Protein AF-A0A1H2U2Z7-F1 (afdb_monomer)

Foldseek 3Di:
DAAEEAVPLADPVLQLQLLQQVLVLLVLQLVLQLVVCVVPPAKFKAKEAEPQQKIWMWIWHQDPVRDIDIDIWIAHNVRDTHSYDYPQVSQQVLVCQVVSVCCSVPHDRGPDYHYTYRDGDDSPDRRRHRPVVVSVVCVPDPDCSDPYDYDDDPPPPPPDDDDPPPPDDDDDDDD

Radius of gyration: 22.64 Å; Cα contacts (8 Å, |Δi|>4): 259; chains: 1; bounding box: 56×65×64 Å

Solvent-accessible surface area (backbone atoms only — not comparable to full-atom values): 10461 Å² total; per-residue (Å²): 102,36,28,33,42,51,87,79,73,53,54,72,68,57,47,50,48,48,40,51,18,52,29,46,48,49,52,53,47,50,55,48,34,47,54,49,26,74,72,70,40,74,62,18,30,40,35,40,38,29,76,77,49,31,36,40,39,45,37,28,33,60,48,98,84,68,46,83,45,76,49,76,49,37,28,42,63,86,70,48,78,45,57,62,44,48,47,60,60,56,49,50,61,37,68,47,35,68,58,49,52,50,42,59,74,75,44,87,48,66,78,42,72,42,83,42,80,74,57,93,68,69,79,86,53,82,76,59,56,36,60,59,74,60,46,71,61,48,78,75,53,92,64,88,67,64,52,42,48,71,56,75,72,95,76,82,82,75,65,80,81,74,83,77,77,89,78,78,81,87,83,81,93,79,135

Nearest PDB structures (foldseek):
  4n2z-assembly1_A  TM=5.471E-01  e=4.019E-01  Podospora anserina
  8wt1-assembly1_H  TM=5.722E-01  e=6.306E-01  Geobacillus stearothermophilus ATCC 12980
  8wt1-assembly1_C  TM=5.945E-01  e=1.365E+00  Geobacillus stearothermophilus ATCC 12980
  8wt1-assembly2_G  TM=5.826E-01  e=2.284E+00  Geobacillus stearothermophilus ATCC 12980
  6nak-assembly1_C  TM=2.716E-01  e=3.313E-01  Thermotoga maritima MSB8

pLDDT: mean 80.44, std 19.07, range [36.28, 97.94]

Secondary structure (DSSP, 8-state):
-EEEE-TT-S-HHHHHHHHHHHHHHHHHHHHHHHHHHHTT-SSEEEEEEETTS-EEEEEEEE-TTSPEEEEEEEE-TTS-B-SEEEHHHHHHHHTTHHHHHHHHHHS--TTEEEEE---PPPSSSPPPPTTHHHHHHHTSS-----SEEE---S----PSPP-------------

Mean predicted aligned error: 10.31 Å

Sequence (175 aa):
MIRINTKGMLSEKKTKELVVSLNLFVSAAEKKLSQECRQGKCNTRFTVEFDNGNTFRIMVQLDSDNHIRKNIEYEDNTGRLLTTIGLQEALNLIKYVREFEHIIKHGDINGKSFRGYFTEQSLERNIAIFAERDVKERFIDKDELSHFSIETDAYNEIGPPGELNLDNADDELEL

Structure (mmCIF, N/CA/C/O backbone):
data_AF-A0A1H2U2Z7-F1
#
_entry.id   AF-A0A1H2U2Z7-F1
#
loop_
_atom_site.group_PDB
_atom_site.id
_atom_site.type_symbol
_atom_site.label_atom_id
_atom_site.label_alt_id
_atom_site.label_comp_id
_atom_site.label_asym_id
_atom_site.label_entity_id
_atom_site.label_seq_id
_atom_site.pdbx_PDB_ins_code
_atom_site.Cartn_x
_atom_site.Cartn_y
_atom_site.Cartn_z
_atom_site.occupancy
_atom_site.B_iso_or_equiv
_atom_site.auth_seq_id
_atom_site.auth_comp_id
_atom_site.auth_asym_id
_atom_site.auth_atom_id
_atom_site.pdbx_PDB_model_num
ATOM 1 N N . MET A 1 1 ? -1.516 11.424 -2.061 1.00 86.44 1 MET A N 1
ATOM 2 C CA . MET A 1 1 ? -1.718 11.073 -0.640 1.00 86.44 1 MET A CA 1
ATOM 3 C C . MET A 1 1 ? -3.110 10.487 -0.500 1.00 86.44 1 MET A C 1
ATOM 5 O O . MET A 1 1 ? -4.041 11.079 -1.033 1.00 86.44 1 MET A O 1
ATOM 9 N N . ILE A 1 2 ? -3.228 9.342 0.166 1.00 91.88 2 ILE A N 1
ATOM 10 C CA . ILE A 1 2 ? -4.483 8.656 0.480 1.00 91.88 2 ILE A CA 1
ATOM 11 C C . ILE A 1 2 ? -4.816 8.937 1.949 1.00 91.88 2 ILE A C 1
ATOM 13 O O . ILE A 1 2 ? -3.972 8.755 2.826 1.00 91.88 2 ILE A O 1
ATOM 17 N N . ARG A 1 3 ? -6.036 9.393 2.227 1.00 94.69 3 ARG A N 1
ATOM 18 C CA . ARG A 1 3 ? -6.529 9.620 3.590 1.00 94.69 3 ARG A CA 1
ATOM 19 C C . ARG A 1 3 ? -7.244 8.376 4.104 1.00 94.69 3 ARG A C 1
ATOM 21 O O . ARG A 1 3 ? -7.908 7.684 3.338 1.00 94.69 3 ARG A O 1
ATOM 28 N N . ILE A 1 4 ? -7.125 8.101 5.395 1.00 93.69 4 ILE A N 1
ATOM 29 C CA . ILE A 1 4 ? -7.803 6.990 6.064 1.00 93.69 4 ILE A CA 1
ATOM 30 C C . ILE A 1 4 ? -8.861 7.574 6.988 1.00 93.69 4 ILE A C 1
ATOM 32 O O . ILE A 1 4 ? -8.531 8.278 7.945 1.00 93.69 4 ILE A O 1
ATOM 36 N N . ASN A 1 5 ? -10.120 7.244 6.727 1.00 93.94 5 ASN A N 1
ATOM 37 C CA . ASN A 1 5 ? -11.208 7.556 7.636 1.00 93.94 5 ASN A CA 1
ATOM 38 C C . ASN A 1 5 ? -11.313 6.458 8.702 1.00 93.94 5 ASN A C 1
ATOM 40 O O . ASN A 1 5 ? -11.730 5.328 8.424 1.00 93.94 5 ASN A O 1
ATOM 44 N N . THR A 1 6 ? -10.914 6.790 9.931 1.00 88.88 6 THR A N 1
ATOM 45 C CA . THR A 1 6 ? -10.949 5.861 11.070 1.00 88.88 6 THR A CA 1
ATOM 46 C C . THR A 1 6 ? -12.262 5.899 11.838 1.00 88.88 6 THR A C 1
ATOM 48 O O . THR A 1 6 ? -12.480 5.018 12.667 1.00 88.88 6 THR A O 1
ATOM 51 N N . LYS A 1 7 ? -13.110 6.915 11.616 1.00 87.38 7 LYS A N 1
ATOM 52 C CA . LYS A 1 7 ? -14.315 7.204 12.414 1.00 87.38 7 LYS A CA 1
ATOM 53 C C . LYS A 1 7 ? -14.063 7.192 13.931 1.00 87.38 7 LYS A C 1
ATOM 55 O O . LYS A 1 7 ? -14.921 6.763 14.697 1.00 87.38 7 LYS A O 1
ATOM 60 N N . GLY A 1 8 ? -12.855 7.557 14.371 1.00 81.69 8 GLY A N 1
ATOM 61 C CA . GLY A 1 8 ? -12.462 7.511 15.786 1.00 81.69 8 GLY A CA 1
ATOM 62 C C . GLY A 1 8 ? -12.394 6.102 16.398 1.00 81.69 8 GLY A C 1
ATOM 63 O O . GLY A 1 8 ? -12.297 5.970 17.614 1.00 81.69 8 GLY A O 1
ATOM 64 N N . MET A 1 9 ? -12.427 5.038 15.588 1.00 86.75 9 MET A N 1
ATOM 65 C CA . MET A 1 9 ? -12.487 3.651 16.075 1.00 86.75 9 MET A CA 1
ATOM 66 C C . MET A 1 9 ? -11.134 3.092 16.552 1.00 86.75 9 MET A C 1
ATOM 68 O O . MET A 1 9 ? -11.068 1.968 17.048 1.00 86.75 9 MET A O 1
ATOM 72 N N . LEU A 1 10 ? -10.043 3.845 16.389 1.00 86.38 10 LEU A N 1
ATOM 73 C CA . LEU A 1 10 ? -8.704 3.474 16.843 1.00 86.38 10 LEU A CA 1
ATOM 74 C C . LEU A 1 10 ? -8.196 4.466 17.886 1.00 86.38 10 LEU A C 1
ATOM 76 O O . LEU A 1 10 ? -8.369 5.674 17.746 1.00 86.38 10 LEU A O 1
ATOM 80 N N . SER A 1 11 ? -7.474 3.961 18.890 1.00 87.00 11 SER A N 1
ATOM 81 C CA . SER A 1 11 ? -6.701 4.822 19.787 1.00 87.00 11 SER A CA 1
ATOM 82 C C . SER A 1 11 ? -5.619 5.582 19.017 1.00 87.00 11 SER A C 1
ATOM 84 O O . SER A 1 11 ? -5.174 5.147 17.952 1.00 87.00 11 SER A O 1
ATOM 86 N N . GLU A 1 12 ? -5.141 6.699 19.566 1.00 84.12 12 GLU A N 1
ATOM 87 C CA . GLU A 1 12 ? -4.088 7.509 18.940 1.00 84.12 12 GLU A CA 1
ATOM 88 C C . GLU A 1 12 ? -2.829 6.681 18.632 1.00 84.12 12 GLU A C 1
ATOM 90 O O . GLU A 1 12 ? -2.275 6.753 17.534 1.00 84.12 12 GLU A O 1
ATOM 95 N N . LYS A 1 13 ? -2.415 5.825 19.576 1.00 84.56 13 LYS A N 1
ATOM 96 C CA . LYS A 1 13 ? -1.278 4.916 19.395 1.00 84.56 13 LYS A CA 1
ATOM 97 C C . LYS A 1 13 ? -1.489 3.982 18.201 1.00 84.56 13 LYS A C 1
ATOM 99 O O . LYS A 1 13 ? -0.634 3.923 17.323 1.00 84.56 13 LYS A O 1
ATOM 104 N N . LYS A 1 14 ? -2.632 3.290 18.145 1.00 85.88 14 LYS A N 1
ATOM 105 C CA . LYS A 1 14 ? -2.959 2.358 17.054 1.00 85.88 14 LYS A CA 1
ATOM 106 C C . LYS A 1 14 ? -3.067 3.082 15.710 1.00 85.88 14 LYS A C 1
ATOM 108 O O . LYS A 1 14 ? -2.568 2.611 14.696 1.00 85.88 14 LYS A O 1
ATOM 113 N N . THR A 1 15 ? -3.656 4.270 15.711 1.00 87.94 15 THR A N 1
ATOM 114 C CA . THR A 1 15 ? -3.736 5.140 14.536 1.00 87.94 15 THR A CA 1
ATOM 115 C C . THR A 1 15 ? -2.345 5.466 13.981 1.00 87.94 15 THR A C 1
ATOM 117 O O . THR A 1 15 ? -2.105 5.306 12.784 1.00 87.94 15 THR A O 1
ATOM 120 N N . LYS A 1 16 ? -1.399 5.852 14.850 1.00 84.75 16 LYS A N 1
ATOM 121 C CA . LYS A 1 16 ? 0.000 6.094 14.466 1.00 84.75 16 LYS A CA 1
ATOM 122 C C . LYS A 1 16 ? 0.665 4.829 13.924 1.00 84.75 16 LYS A C 1
ATOM 124 O O . LYS A 1 16 ? 1.279 4.879 12.864 1.00 84.75 16 LYS A O 1
ATOM 129 N N . GLU A 1 17 ? 0.496 3.693 14.600 1.00 86.19 17 GLU A N 1
ATOM 130 C CA . GLU A 1 17 ? 1.036 2.399 14.158 1.00 86.19 17 GLU A CA 1
ATOM 131 C C . GLU A 1 17 ? 0.554 2.016 12.747 1.00 86.19 17 GLU A C 1
ATOM 133 O O . GLU A 1 17 ? 1.370 1.622 11.913 1.00 86.19 17 GLU A O 1
ATOM 138 N N . LEU A 1 18 ? -0.741 2.187 12.450 1.00 88.81 18 LEU A N 1
ATOM 139 C CA . LEU A 1 18 ? -1.313 1.917 11.125 1.00 88.81 18 LEU A CA 1
ATOM 140 C C . LEU A 1 18 ? -0.662 2.779 10.043 1.00 88.81 18 LEU A C 1
ATOM 142 O O . LEU A 1 18 ? -0.198 2.260 9.027 1.00 88.81 18 LEU A O 1
ATOM 146 N N . VAL A 1 19 ? -0.627 4.094 10.266 1.00 89.25 19 VAL A N 1
ATOM 147 C CA . VAL A 1 19 ? -0.103 5.061 9.293 1.00 89.25 19 VAL A CA 1
ATOM 148 C C . VAL A 1 19 ? 1.381 4.826 9.039 1.00 89.25 19 VAL A C 1
ATOM 150 O O . VAL A 1 19 ? 1.808 4.814 7.884 1.00 89.25 19 VAL A O 1
ATOM 153 N N . VAL A 1 20 ? 2.169 4.606 10.091 1.00 86.62 20 VAL A N 1
ATOM 154 C CA . VAL A 1 20 ? 3.604 4.320 9.965 1.00 86.62 20 VAL A CA 1
ATOM 155 C C . VAL A 1 20 ? 3.818 3.018 9.192 1.00 86.62 20 VAL A C 1
ATOM 157 O O . VAL A 1 20 ? 4.579 3.004 8.226 1.00 86.62 20 VAL A O 1
ATOM 160 N N . SER A 1 21 ? 3.104 1.948 9.558 1.00 88.38 21 SER A N 1
ATOM 161 C CA . SER A 1 21 ? 3.204 0.638 8.902 1.00 88.38 21 SER A CA 1
ATOM 162 C C . SER A 1 21 ? 2.900 0.722 7.398 1.00 88.38 21 SER A C 1
ATOM 164 O O . SER A 1 21 ? 3.693 0.265 6.573 1.00 88.38 21 SER A O 1
ATOM 166 N N . LEU A 1 22 ? 1.804 1.390 7.019 1.00 91.88 22 LEU A N 1
ATOM 167 C CA . LEU A 1 22 ? 1.428 1.599 5.617 1.00 91.88 22 LEU A CA 1
ATOM 168 C C . LEU A 1 22 ? 2.476 2.398 4.836 1.00 91.88 22 LEU A C 1
ATOM 170 O O . LEU A 1 22 ? 2.850 2.019 3.726 1.00 91.88 22 LEU A O 1
ATOM 174 N N . ASN A 1 23 ? 2.964 3.501 5.402 1.00 90.69 23 ASN A N 1
ATOM 175 C CA . ASN A 1 23 ? 3.949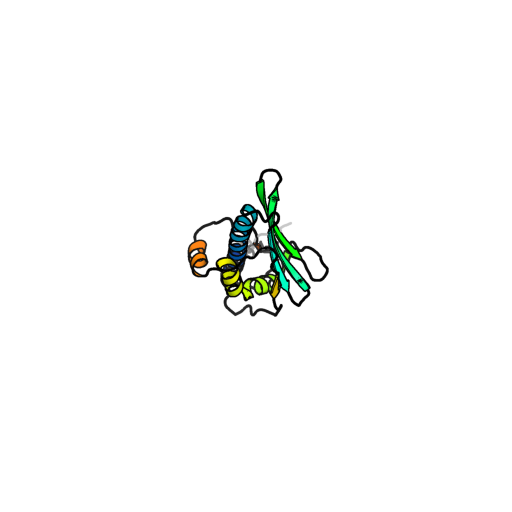 4.345 4.731 1.00 90.69 23 ASN A CA 1
ATOM 176 C C . ASN A 1 23 ? 5.302 3.633 4.555 1.00 90.69 23 ASN A C 1
ATOM 178 O O . ASN A 1 23 ? 5.947 3.810 3.519 1.00 90.69 23 ASN A O 1
ATOM 182 N N . LEU A 1 24 ? 5.721 2.798 5.513 1.00 87.81 24 LEU A N 1
ATOM 183 C CA . LEU A 1 24 ? 6.935 1.985 5.379 1.00 87.81 24 LEU A CA 1
ATOM 184 C C . LEU A 1 24 ? 6.785 0.902 4.318 1.00 87.81 24 LEU A C 1
ATOM 186 O O . LEU A 1 24 ? 7.701 0.710 3.517 1.00 87.81 24 LEU A O 1
ATOM 190 N N . PHE A 1 25 ? 5.628 0.241 4.274 1.00 91.56 25 PHE A N 1
ATOM 191 C CA . PHE A 1 25 ? 5.305 -0.704 3.211 1.00 91.56 25 PHE A CA 1
ATOM 192 C C . PHE A 1 25 ? 5.430 -0.045 1.829 1.00 91.56 25 PHE A C 1
ATOM 194 O O . PHE A 1 25 ? 6.153 -0.555 0.968 1.00 91.56 25 PHE A O 1
ATOM 201 N N . VAL A 1 26 ? 4.795 1.118 1.634 1.00 92.75 26 VAL A N 1
ATOM 202 C CA . VAL A 1 26 ? 4.878 1.863 0.369 1.00 92.75 26 VAL A CA 1
ATOM 203 C C . VAL A 1 26 ? 6.319 2.247 0.053 1.00 92.75 26 VAL A C 1
ATOM 205 O O . VAL A 1 26 ? 6.801 1.944 -1.035 1.00 92.75 26 VAL A O 1
ATOM 208 N N . SER A 1 27 ? 7.038 2.831 1.010 1.00 90.38 27 SER A N 1
ATOM 209 C CA . SER A 1 27 ? 8.436 3.249 0.833 1.00 90.38 27 SER A CA 1
ATOM 210 C C . SER A 1 27 ? 9.345 2.091 0.414 1.00 90.38 27 SER A C 1
ATOM 212 O O . SER A 1 27 ? 10.195 2.237 -0.470 1.00 90.38 27 SER A O 1
ATOM 214 N N . ALA A 1 28 ? 9.166 0.917 1.025 1.00 90.38 28 ALA A N 1
ATOM 215 C CA . ALA A 1 28 ? 9.936 -0.274 0.698 1.00 90.38 28 ALA A CA 1
ATOM 216 C C . ALA A 1 28 ? 9.644 -0.765 -0.729 1.00 90.38 28 ALA A C 1
ATOM 218 O O . ALA A 1 28 ? 10.579 -1.051 -1.485 1.00 90.38 28 ALA A O 1
ATOM 219 N N . ALA A 1 29 ? 8.367 -0.809 -1.117 1.00 92.75 29 ALA A N 1
ATOM 220 C CA . ALA A 1 29 ? 7.959 -1.178 -2.468 1.00 92.75 29 ALA A CA 1
ATOM 221 C C . ALA A 1 29 ? 8.465 -0.166 -3.509 1.00 92.75 29 ALA A C 1
ATOM 223 O O . ALA A 1 29 ? 9.062 -0.564 -4.506 1.00 92.75 29 ALA A O 1
ATOM 224 N N . GLU A 1 30 ? 8.326 1.139 -3.262 1.00 92.62 30 GLU A N 1
ATOM 225 C CA . GLU A 1 30 ? 8.832 2.194 -4.146 1.00 92.62 30 GLU A CA 1
ATOM 226 C C . GLU A 1 30 ? 10.344 2.110 -4.349 1.00 92.62 30 GLU A C 1
ATOM 228 O O . GLU A 1 30 ? 10.827 2.264 -5.473 1.00 92.62 30 GLU A O 1
ATOM 233 N N . LYS A 1 31 ? 11.108 1.870 -3.275 1.00 91.81 31 LYS A N 1
ATOM 234 C CA . LYS A 1 31 ? 12.566 1.715 -3.351 1.00 91.81 31 LYS A CA 1
ATOM 235 C C . LYS A 1 31 ? 12.933 0.566 -4.284 1.00 91.81 31 LYS A C 1
ATOM 237 O O . LYS A 1 31 ? 13.798 0.735 -5.145 1.00 91.81 31 LYS A O 1
ATOM 242 N N . LYS A 1 32 ? 12.259 -0.575 -4.139 1.00 93.00 32 LYS A N 1
ATOM 243 C CA . LYS A 1 32 ? 12.475 -1.754 -4.979 1.00 93.00 32 LYS A CA 1
ATOM 244 C C . LYS A 1 32 ? 12.054 -1.505 -6.433 1.00 93.00 32 LYS A C 1
ATOM 246 O O . LYS A 1 32 ? 12.857 -1.723 -7.337 1.00 93.00 32 LYS A O 1
ATOM 251 N N . LEU A 1 33 ? 10.862 -0.954 -6.659 1.00 93.94 33 LEU A N 1
ATOM 252 C CA . LEU A 1 33 ? 10.361 -0.588 -7.988 1.00 93.94 33 LEU A CA 1
ATOM 253 C C . LEU A 1 33 ? 11.271 0.425 -8.696 1.00 93.94 33 LEU A C 1
ATOM 255 O O . LEU A 1 33 ? 11.499 0.308 -9.897 1.00 93.94 33 LEU A O 1
ATOM 259 N N . SER A 1 34 ? 11.840 1.387 -7.962 1.00 92.69 34 SER A N 1
ATOM 260 C CA . SER A 1 34 ? 12.785 2.375 -8.503 1.00 92.69 34 SER A CA 1
ATOM 261 C C . SER A 1 34 ? 14.107 1.740 -8.935 1.00 92.69 34 SER A C 1
ATOM 263 O O . SER A 1 34 ? 14.685 2.149 -9.942 1.00 92.69 34 SER A O 1
ATOM 265 N N . GLN A 1 35 ? 14.601 0.746 -8.187 1.00 91.56 35 GLN A N 1
ATOM 266 C CA . GLN A 1 35 ? 15.785 -0.027 -8.576 1.00 91.56 35 GLN A CA 1
ATOM 267 C C . GLN A 1 35 ? 15.518 -0.813 -9.861 1.00 91.56 35 GLN A C 1
ATOM 269 O O . GLN A 1 35 ? 16.305 -0.724 -10.799 1.00 91.56 35 GLN A O 1
ATOM 274 N N . GLU A 1 36 ? 14.388 -1.519 -9.925 1.00 90.94 36 GLU A N 1
ATOM 275 C CA . GLU A 1 36 ? 13.967 -2.267 -11.114 1.00 90.94 36 GLU A CA 1
ATOM 276 C C . GLU A 1 36 ? 13.751 -1.345 -12.326 1.00 90.94 36 GLU A C 1
ATOM 278 O O . GLU A 1 36 ? 14.131 -1.693 -13.443 1.00 90.94 36 GLU A O 1
ATOM 283 N N . CYS A 1 37 ? 13.210 -0.140 -12.113 1.00 89.06 37 CYS A N 1
ATOM 284 C CA . CYS A 1 37 ? 12.967 0.822 -13.186 1.00 89.06 37 CYS A CA 1
ATOM 285 C C . CYS A 1 37 ? 14.272 1.322 -13.819 1.00 89.06 37 CYS A C 1
ATOM 287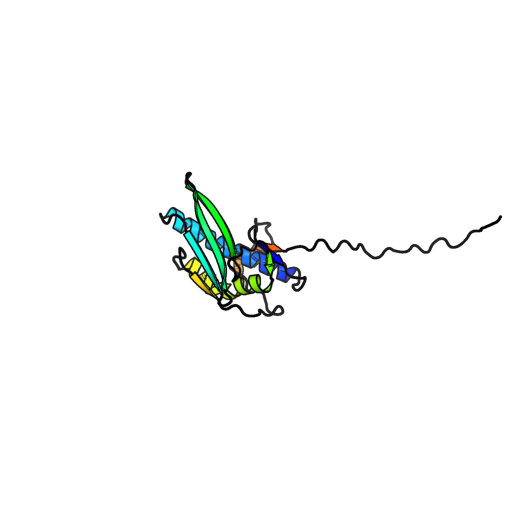 O O . CYS A 1 37 ? 14.421 1.325 -15.041 1.00 89.06 37 CYS A O 1
ATOM 289 N N . ARG A 1 38 ? 15.275 1.632 -12.988 1.00 88.81 38 ARG A N 1
ATOM 290 C CA . ARG A 1 38 ? 16.622 2.020 -13.447 1.00 88.81 38 ARG A CA 1
ATOM 291 C C . ARG A 1 38 ? 17.385 0.895 -14.149 1.00 88.81 38 ARG A C 1
ATOM 293 O O . ARG A 1 38 ? 18.335 1.176 -14.867 1.00 88.81 38 ARG A O 1
ATOM 300 N N . GLN A 1 39 ? 16.980 -0.361 -13.967 1.00 87.25 39 GLN A N 1
ATOM 301 C CA . GLN A 1 39 ? 17.564 -1.525 -14.647 1.00 87.25 39 GLN A CA 1
ATOM 302 C C . GLN A 1 39 ? 16.958 -1.779 -16.041 1.00 87.25 39 GLN A C 1
ATOM 304 O O . GLN A 1 39 ? 17.165 -2.844 -16.617 1.00 87.25 39 GLN A O 1
ATOM 309 N N . GLY A 1 40 ? 16.217 -0.814 -16.595 1.00 76.56 40 GLY A N 1
ATOM 310 C CA . GLY A 1 40 ? 15.674 -0.876 -17.956 1.00 76.56 40 GLY A CA 1
ATOM 311 C C . GLY A 1 40 ? 14.210 -1.308 -18.038 1.00 76.56 40 GLY A C 1
ATOM 312 O O . GLY A 1 40 ? 13.670 -1.419 -19.136 1.00 76.56 40 GLY A O 1
ATOM 313 N N . LYS A 1 41 ? 13.535 -1.520 -16.900 1.00 74.81 41 LYS A N 1
ATOM 314 C CA . LYS A 1 41 ? 12.085 -1.745 -16.860 1.00 74.81 41 LYS A CA 1
ATOM 315 C C . LYS A 1 41 ? 11.364 -0.397 -16.771 1.00 74.81 41 LYS A C 1
ATOM 317 O O . LYS A 1 41 ? 10.956 0.024 -15.694 1.00 74.81 41 LYS A O 1
ATOM 322 N N . CYS A 1 42 ? 11.234 0.318 -17.885 1.00 72.50 42 CYS A N 1
ATOM 323 C CA . CYS A 1 42 ? 10.461 1.563 -17.903 1.00 72.50 42 CYS A CA 1
ATOM 324 C C . CYS A 1 42 ? 9.010 1.263 -17.486 1.00 72.50 42 CYS A C 1
ATOM 326 O O . CYS A 1 42 ? 8.391 0.365 -18.051 1.00 72.50 42 CYS A O 1
ATOM 328 N N . ASN A 1 43 ? 8.486 2.004 -16.504 1.00 85.50 43 ASN A N 1
ATOM 329 C CA . ASN A 1 43 ? 7.166 1.809 -15.886 1.00 85.50 43 ASN A CA 1
ATOM 330 C C . ASN A 1 43 ? 7.062 0.512 -15.075 1.00 85.50 43 ASN A C 1
ATOM 332 O O . ASN A 1 43 ? 6.552 -0.508 -15.544 1.00 85.50 43 ASN A O 1
ATOM 336 N N . THR A 1 44 ? 7.528 0.567 -13.829 1.00 92.81 44 THR A N 1
ATOM 337 C CA . THR A 1 44 ? 7.366 -0.526 -12.880 1.00 92.81 44 THR A CA 1
ATOM 338 C C . THR A 1 44 ? 6.133 -0.342 -12.007 1.00 92.81 44 THR A C 1
ATOM 340 O O . THR A 1 44 ? 5.764 0.774 -11.638 1.00 92.81 44 THR A O 1
ATOM 343 N N . ARG A 1 45 ? 5.462 -1.443 -11.663 1.00 95.44 45 ARG A N 1
ATOM 344 C CA . ARG A 1 45 ? 4.306 -1.403 -1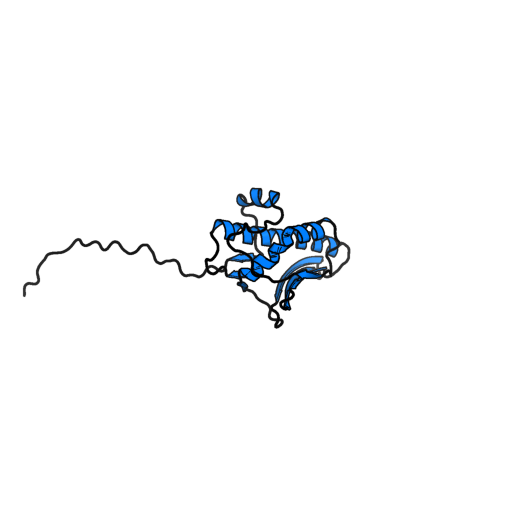0.758 1.00 95.44 45 ARG A CA 1
ATOM 345 C C . ARG A 1 45 ? 4.231 -2.608 -9.837 1.00 95.44 45 ARG A C 1
ATOM 347 O O . ARG A 1 45 ? 4.575 -3.711 -10.250 1.00 95.44 45 ARG A O 1
ATOM 354 N N . PHE A 1 46 ? 3.700 -2.387 -8.643 1.00 95.19 46 PHE A N 1
ATOM 355 C CA . PHE A 1 46 ? 3.238 -3.414 -7.718 1.00 95.19 46 PHE A CA 1
ATOM 356 C C . PHE A 1 46 ? 1.728 -3.259 -7.520 1.00 95.19 46 PHE A C 1
ATOM 358 O O . PHE A 1 46 ? 1.233 -2.138 -7.372 1.00 95.19 46 PHE A O 1
ATOM 365 N N . THR A 1 47 ? 0.986 -4.363 -7.554 1.00 96.75 47 THR A N 1
ATOM 366 C CA . THR A 1 47 ? -0.479 -4.348 -7.463 1.00 96.75 47 THR A CA 1
ATOM 367 C C . THR A 1 47 ? -0.970 -5.331 -6.407 1.00 96.75 47 THR A C 1
ATOM 369 O O . THR A 1 47 ? -0.474 -6.450 -6.314 1.00 96.75 47 THR A O 1
ATOM 372 N N . VAL A 1 48 ? -1.952 -4.900 -5.618 1.00 96.50 48 VAL A N 1
ATOM 373 C CA . VAL A 1 48 ? -2.723 -5.727 -4.687 1.00 96.50 48 VAL A CA 1
ATOM 374 C C . VAL A 1 48 ? -4.171 -5.710 -5.162 1.00 96.50 48 VAL A C 1
ATOM 376 O O . VAL A 1 48 ? -4.807 -4.660 -5.136 1.00 96.50 48 VAL A O 1
ATOM 379 N N . GLU A 1 49 ? -4.677 -6.854 -5.605 1.00 97.31 49 GLU A N 1
ATOM 380 C CA . GLU A 1 49 ? -6.073 -7.058 -6.003 1.00 97.31 49 GLU A CA 1
ATOM 381 C C . GLU A 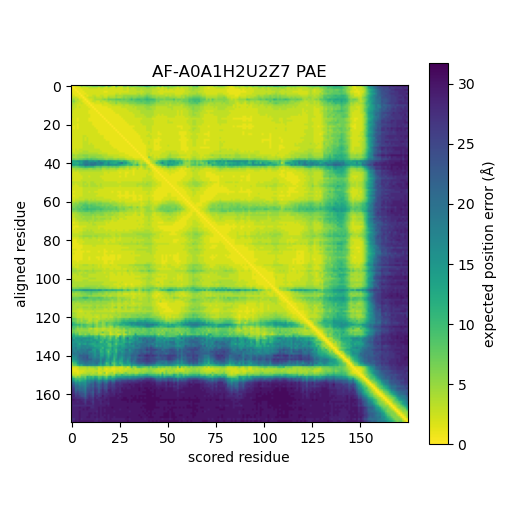1 49 ? -6.807 -7.785 -4.8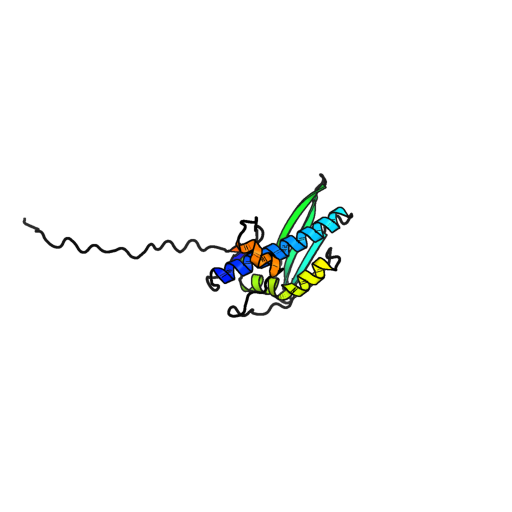82 1.00 97.31 49 GLU A C 1
ATOM 383 O O . GLU A 1 49 ? -6.408 -8.881 -4.484 1.00 97.31 49 GLU A O 1
ATOM 388 N N . PHE A 1 50 ? -7.878 -7.192 -4.372 1.00 97.06 50 PHE A N 1
ATOM 389 C CA . PHE A 1 50 ? -8.739 -7.823 -3.384 1.00 97.06 50 PHE A CA 1
ATOM 390 C C . PHE A 1 50 ? -9.887 -8.578 -4.062 1.00 97.06 50 PHE A C 1
ATOM 392 O O . PHE A 1 50 ? -10.402 -8.170 -5.102 1.00 97.06 50 PHE A O 1
ATOM 399 N N . ASP A 1 51 ? -10.320 -9.677 -3.453 1.00 96.50 51 ASP A N 1
ATOM 400 C CA . ASP A 1 51 ? -11.463 -10.484 -3.901 1.00 96.50 51 ASP A CA 1
ATOM 401 C C . ASP A 1 51 ? -12.809 -9.733 -3.909 1.00 96.50 51 ASP A C 1
ATOM 403 O O . ASP A 1 51 ? -13.712 -10.109 -4.655 1.00 96.50 51 ASP A O 1
ATOM 407 N N . ASN A 1 52 ? -12.934 -8.642 -3.148 1.00 95.88 52 ASN A N 1
ATOM 408 C CA . ASN A 1 52 ? -14.081 -7.732 -3.214 1.00 95.88 52 ASN A CA 1
ATOM 409 C C . ASN A 1 52 ? -14.070 -6.801 -4.449 1.00 95.88 52 ASN A C 1
ATOM 411 O O . ASN A 1 52 ? -15.007 -6.022 -4.627 1.00 95.88 52 ASN A O 1
ATOM 415 N N . GLY A 1 53 ? -13.028 -6.878 -5.285 1.00 96.25 53 GLY A N 1
ATOM 416 C CA . GLY A 1 53 ? -12.841 -6.082 -6.499 1.00 96.25 53 GLY A CA 1
ATOM 417 C C . GLY A 1 53 ? -12.017 -4.805 -6.313 1.00 96.25 53 GLY A C 1
ATOM 418 O O . GLY A 1 53 ? -11.660 -4.180 -7.308 1.00 96.25 53 GLY A O 1
ATOM 419 N N . ASN A 1 54 ? -11.676 -4.417 -5.080 1.00 97.56 54 ASN A N 1
ATOM 420 C CA . ASN A 1 54 ? -10.829 -3.247 -4.844 1.00 97.56 54 ASN A CA 1
ATOM 421 C C . ASN A 1 54 ? -9.382 -3.525 -5.269 1.00 97.56 54 ASN A C 1
ATOM 423 O O . ASN A 1 54 ? -8.877 -4.640 -5.128 1.00 97.56 54 ASN A O 1
ATOM 427 N N . THR A 1 55 ? -8.674 -2.492 -5.718 1.00 97.75 55 THR A N 1
ATOM 428 C CA . THR A 1 55 ? -7.274 -2.604 -6.133 1.00 97.75 55 THR A CA 1
ATOM 429 C C . THR A 1 55 ? -6.419 -1.494 -5.535 1.00 97.75 55 THR A C 1
ATOM 431 O O . THR A 1 55 ? -6.787 -0.325 -5.562 1.00 97.75 55 THR A O 1
ATOM 434 N N . PHE A 1 56 ? -5.233 -1.843 -5.043 1.00 97.44 56 PHE A N 1
ATOM 435 C CA . PHE A 1 56 ? -4.207 -0.892 -4.621 1.00 97.44 56 PHE A CA 1
ATOM 436 C C . PHE A 1 56 ? -2.965 -1.017 -5.503 1.00 97.44 56 PHE A C 1
ATOM 438 O O . PHE A 1 56 ? -2.508 -2.127 -5.791 1.00 97.44 56 PHE A O 1
ATOM 445 N N . ARG A 1 57 ? -2.409 0.114 -5.948 1.00 96.69 57 ARG A N 1
ATOM 446 C CA . ARG A 1 57 ? -1.279 0.149 -6.887 1.00 96.69 57 ARG A CA 1
ATOM 447 C C . ARG A 1 57 ? -0.202 1.114 -6.414 1.00 96.69 57 ARG A C 1
ATOM 449 O O . ARG A 1 57 ? -0.491 2.243 -6.029 1.00 96.69 57 ARG A O 1
ATOM 456 N N . ILE A 1 58 ? 1.049 0.671 -6.514 1.00 95.94 58 ILE A N 1
ATOM 457 C CA . ILE A 1 58 ? 2.242 1.512 -6.389 1.00 95.94 58 ILE A CA 1
ATOM 458 C C . ILE A 1 58 ? 2.940 1.476 -7.741 1.00 95.94 58 ILE A C 1
ATOM 460 O O . ILE A 1 58 ? 3.302 0.403 -8.224 1.00 95.94 58 ILE A O 1
ATOM 464 N N . MET A 1 59 ? 3.113 2.635 -8.358 1.00 95.62 59 MET A N 1
ATOM 465 C CA . MET A 1 59 ? 3.692 2.777 -9.687 1.00 95.62 59 MET A CA 1
ATOM 466 C C . MET A 1 59 ? 4.914 3.678 -9.630 1.00 95.62 59 MET A C 1
ATOM 468 O O . MET A 1 59 ? 4.901 4.725 -8.983 1.00 95.62 59 MET A O 1
ATOM 472 N N . VAL A 1 60 ? 5.961 3.273 -10.336 1.00 94.94 60 VAL A N 1
ATOM 473 C CA . VAL A 1 60 ? 7.190 4.034 -10.499 1.00 94.94 60 VAL A CA 1
ATOM 474 C C . VAL A 1 60 ? 7.525 4.109 -11.982 1.00 94.94 60 VAL A C 1
ATOM 476 O O . VAL A 1 60 ? 7.624 3.095 -12.665 1.00 94.94 60 VAL A O 1
ATOM 479 N N . GLN A 1 61 ? 7.715 5.318 -12.488 1.00 93.19 61 GLN A N 1
ATOM 480 C CA . GLN A 1 61 ? 8.058 5.571 -13.884 1.00 93.19 61 GLN A CA 1
ATOM 481 C C . GLN A 1 61 ? 9.241 6.532 -13.974 1.00 93.19 61 GLN A C 1
ATOM 483 O O . GLN A 1 61 ? 9.457 7.341 -13.072 1.00 93.19 61 GLN A O 1
ATOM 488 N N . LEU A 1 62 ? 10.002 6.437 -15.059 1.00 90.06 62 LEU A N 1
ATOM 489 C CA . LEU A 1 62 ? 10.991 7.447 -15.423 1.00 90.06 62 LEU A CA 1
ATOM 490 C C . LEU A 1 62 ? 10.308 8.458 -16.338 1.00 90.06 62 LEU A C 1
ATOM 492 O O . LEU A 1 62 ? 9.654 8.062 -17.303 1.00 90.06 62 LEU A O 1
ATOM 496 N N . ASP A 1 63 ? 10.429 9.745 -16.027 1.00 87.81 63 ASP A N 1
ATOM 497 C CA . ASP A 1 63 ? 10.055 10.782 -16.983 1.00 87.81 63 ASP A CA 1
ATOM 498 C C . ASP A 1 63 ? 11.120 10.942 -18.082 1.00 87.81 63 ASP A C 1
ATOM 500 O O . ASP A 1 63 ? 12.144 10.252 -18.093 1.00 87.81 63 ASP A O 1
ATOM 504 N N . SER A 1 64 ? 10.854 11.830 -19.043 1.00 86.31 64 SER A N 1
ATOM 505 C CA . SER A 1 64 ? 11.738 12.086 -20.188 1.00 86.31 64 SER A CA 1
ATOM 506 C C . SER A 1 64 ? 13.150 12.520 -19.793 1.00 86.31 64 SER A C 1
ATOM 508 O O . SER A 1 64 ? 14.076 12.344 -20.581 1.00 86.31 64 SER A O 1
ATOM 510 N N . ASP A 1 65 ? 13.318 13.038 -18.575 1.00 89.06 65 ASP A N 1
ATOM 511 C CA . ASP A 1 65 ? 14.587 13.526 -18.039 1.00 89.06 65 ASP A CA 1
ATOM 512 C C . ASP A 1 65 ? 15.267 12.482 -17.134 1.00 89.06 65 ASP A C 1
ATOM 514 O O . ASP A 1 65 ? 16.231 12.784 -16.432 1.00 89.06 65 ASP A O 1
ATOM 518 N N . ASN A 1 66 ? 14.783 11.233 -17.145 1.00 84.12 66 ASN A N 1
ATOM 519 C CA . ASN A 1 66 ? 15.213 10.140 -16.271 1.00 84.12 66 ASN A CA 1
ATOM 520 C C . ASN A 1 66 ? 14.987 10.400 -14.770 1.00 84.12 66 ASN A C 1
ATOM 522 O O . ASN A 1 66 ? 15.630 9.764 -13.924 1.00 84.12 66 ASN A O 1
ATOM 526 N N . HIS A 1 67 ? 14.054 11.281 -14.403 1.00 88.94 67 HIS A N 1
ATOM 527 C CA . HIS A 1 67 ? 13.642 11.420 -13.012 1.00 88.94 67 HIS A CA 1
ATOM 528 C C . HIS A 1 67 ? 12.577 10.390 -12.652 1.00 88.94 67 HIS A C 1
ATOM 530 O O . HIS A 1 67 ? 11.668 10.076 -13.420 1.00 88.94 67 HIS A O 1
ATOM 536 N N . ILE A 1 68 ? 12.678 9.872 -11.430 1.00 89.19 68 ILE A N 1
ATOM 537 C CA . ILE A 1 68 ? 11.701 8.934 -10.889 1.00 89.19 68 ILE A CA 1
ATOM 538 C C . ILE A 1 68 ? 10.429 9.695 -10.504 1.00 89.19 68 ILE A C 1
ATOM 540 O O . ILE A 1 68 ? 10.443 10.549 -9.617 1.00 89.19 68 ILE A O 1
ATOM 544 N N . ARG A 1 69 ? 9.312 9.328 -11.127 1.00 90.88 69 ARG A N 1
ATOM 545 C CA . ARG A 1 69 ? 7.956 9.706 -10.730 1.00 90.88 69 ARG A CA 1
ATOM 546 C C . ARG A 1 69 ? 7.290 8.522 -10.049 1.00 90.88 69 ARG A C 1
ATOM 548 O O . ARG A 1 69 ? 7.399 7.389 -10.510 1.00 90.88 69 ARG A O 1
ATOM 555 N N . LYS A 1 70 ? 6.590 8.800 -8.956 1.00 91.75 70 LYS A N 1
ATOM 556 C CA . LYS A 1 70 ? 5.920 7.804 -8.123 1.00 91.75 70 LYS A CA 1
ATOM 557 C C . LYS A 1 70 ? 4.445 8.148 -8.041 1.00 91.75 70 LYS A C 1
ATOM 559 O O . LYS A 1 70 ? 4.104 9.322 -7.907 1.00 91.75 70 LYS A O 1
ATOM 564 N N . ASN A 1 71 ? 3.592 7.141 -8.117 1.00 93.00 71 ASN A N 1
ATOM 565 C CA . ASN A 1 71 ? 2.158 7.307 -7.962 1.00 93.00 71 ASN A CA 1
ATOM 566 C C . ASN A 1 71 ? 1.582 6.155 -7.136 1.00 93.00 71 ASN A C 1
ATOM 568 O O . ASN A 1 71 ? 1.997 5.006 -7.292 1.00 93.00 71 ASN A O 1
ATOM 572 N N . ILE A 1 72 ? 0.640 6.478 -6.253 1.00 94.31 72 ILE A N 1
ATOM 573 C CA . ILE A 1 72 ? -0.017 5.525 -5.362 1.00 94.31 72 ILE A CA 1
ATOM 574 C C . ILE A 1 72 ? -1.517 5.714 -5.513 1.00 94.31 72 ILE A C 1
ATOM 576 O O . ILE A 1 72 ? -2.025 6.819 -5.320 1.00 94.31 72 ILE A O 1
ATOM 580 N N . GLU A 1 73 ? -2.210 4.629 -5.829 1.00 96.19 73 GLU A N 1
ATOM 581 C CA . GLU A 1 73 ? -3.634 4.641 -6.138 1.00 96.19 73 GLU A CA 1
ATOM 582 C C . GLU A 1 73 ? -4.371 3.566 -5.351 1.00 96.19 73 GLU A C 1
ATOM 584 O O . GLU A 1 73 ? -3.870 2.456 -5.158 1.00 96.19 73 GLU A O 1
ATOM 589 N N . TYR A 1 74 ? -5.589 3.902 -4.937 1.00 97.56 74 TYR A N 1
ATOM 590 C CA . TYR A 1 74 ? -6.582 2.948 -4.475 1.00 97.56 74 TYR A CA 1
ATOM 591 C C . TYR A 1 74 ? -7.822 3.103 -5.352 1.00 97.56 74 TYR A C 1
ATOM 593 O O . TYR A 1 74 ? -8.309 4.215 -5.550 1.00 97.56 74 TYR A O 1
ATOM 601 N N . GLU A 1 75 ? -8.310 1.998 -5.886 1.00 97.94 75 GLU A N 1
ATOM 602 C CA . GLU A 1 75 ? -9.446 1.910 -6.794 1.00 97.94 75 GLU A CA 1
ATOM 603 C C . GLU A 1 75 ? -10.492 0.995 -6.160 1.00 97.94 75 GLU A C 1
ATOM 605 O O . GLU A 1 75 ? -10.156 -0.091 -5.680 1.00 97.94 75 GLU A O 1
ATOM 610 N N . ASP A 1 76 ? -11.746 1.437 -6.109 1.00 96.94 76 ASP A N 1
ATOM 611 C CA . ASP A 1 76 ? -12.838 0.575 -5.661 1.00 96.94 76 ASP A CA 1
ATOM 612 C C . ASP A 1 76 ? -13.279 -0.413 -6.751 1.00 96.94 76 ASP A C 1
ATOM 614 O O . ASP A 1 76 ? -12.855 -0.348 -7.906 1.00 96.94 76 ASP A O 1
ATOM 618 N N . ASN A 1 77 ? -14.170 -1.332 -6.390 1.00 96.19 77 ASN A N 1
ATOM 619 C CA . ASN A 1 77 ? -14.706 -2.339 -7.305 1.00 96.19 77 ASN A CA 1
ATOM 620 C C . ASN A 1 77 ? -15.521 -1.784 -8.492 1.00 96.19 77 ASN A C 1
ATOM 622 O O . ASN A 1 77 ? -15.885 -2.549 -9.385 1.00 96.19 77 ASN A O 1
ATOM 626 N N . THR A 1 78 ? -15.804 -0.479 -8.523 1.00 96.44 78 THR A N 1
ATOM 627 C CA . THR A 1 78 ? -16.448 0.198 -9.657 1.00 96.44 78 THR A CA 1
ATOM 628 C C . THR A 1 78 ? -15.437 0.837 -10.611 1.00 96.44 78 THR A C 1
ATOM 630 O O . THR A 1 78 ? -15.827 1.364 -11.652 1.00 96.44 78 THR A O 1
ATOM 633 N N . GLY A 1 79 ? -14.141 0.783 -10.282 1.00 95.31 79 GLY A N 1
ATOM 634 C CA . GLY A 1 79 ? -13.073 1.441 -11.032 1.00 95.31 79 GLY A CA 1
ATOM 635 C C . GLY A 1 79 ? -12.851 2.900 -10.626 1.00 95.31 79 GLY A C 1
ATOM 636 O O . GLY A 1 79 ? -12.132 3.627 -11.313 1.00 95.31 79 GLY A O 1
ATOM 637 N N . ARG A 1 80 ? -13.468 3.373 -9.536 1.00 97.00 80 ARG A N 1
ATOM 638 C CA . ARG A 1 80 ? -13.306 4.755 -9.081 1.00 97.00 80 ARG A CA 1
ATOM 639 C C . ARG A 1 80 ? -12.051 4.881 -8.225 1.00 97.00 80 ARG A C 1
ATOM 641 O O . ARG A 1 80 ? -11.895 4.195 -7.217 1.00 97.00 80 ARG A O 1
ATOM 648 N N . LEU A 1 81 ? -11.194 5.837 -8.582 1.00 97.12 81 LEU A N 1
ATOM 649 C CA . LEU A 1 81 ? -10.050 6.221 -7.761 1.00 97.12 81 LEU A CA 1
ATOM 650 C C . LEU A 1 81 ? -10.510 6.938 -6.486 1.00 97.12 81 LEU A C 1
ATOM 652 O O . LEU A 1 81 ? -11.260 7.920 -6.534 1.00 97.12 81 LEU A O 1
ATOM 656 N N . LEU A 1 82 ? -10.024 6.456 -5.347 1.00 95.69 82 LEU A N 1
ATOM 657 C CA . LEU A 1 82 ? -10.350 6.962 -4.024 1.00 95.69 82 LEU A CA 1
ATOM 658 C C . LEU A 1 82 ? -9.163 7.723 -3.428 1.00 95.69 82 LEU A C 1
ATOM 660 O O . LEU A 1 82 ? -8.068 7.189 -3.260 1.00 95.69 82 LEU A O 1
ATOM 664 N N . THR A 1 83 ? -9.399 8.980 -3.056 1.00 93.81 83 THR A N 1
ATOM 665 C CA . THR A 1 83 ? -8.449 9.788 -2.273 1.00 93.81 83 THR A CA 1
ATOM 666 C C . THR A 1 83 ? -8.610 9.584 -0.768 1.00 93.81 83 THR A C 1
ATOM 668 O O . THR A 1 83 ? -7.672 9.858 -0.021 1.00 93.81 83 THR A O 1
ATOM 671 N N . THR A 1 84 ? -9.763 9.069 -0.334 1.00 95.31 84 THR A N 1
ATOM 672 C CA . THR A 1 84 ? -10.054 8.661 1.044 1.00 95.31 84 THR A CA 1
ATOM 673 C C . THR A 1 84 ? -10.544 7.214 1.034 1.00 95.31 84 THR A C 1
ATOM 675 O O . THR A 1 84 ? -11.459 6.884 0.282 1.00 95.31 84 THR A O 1
ATOM 678 N N . ILE A 1 85 ? -9.956 6.365 1.876 1.00 96.00 85 ILE A N 1
ATOM 679 C CA . ILE A 1 85 ? -10.370 4.973 2.097 1.00 96.00 85 ILE A CA 1
ATOM 680 C C . ILE A 1 85 ? -10.843 4.778 3.538 1.00 96.00 85 ILE A C 1
ATOM 682 O O . ILE A 1 85 ? -10.484 5.547 4.433 1.00 96.00 85 ILE A O 1
ATOM 686 N N . GLY A 1 86 ? -11.641 3.741 3.780 1.00 94.75 86 GLY A N 1
ATOM 687 C CA . GLY A 1 86 ? -12.051 3.375 5.127 1.00 94.75 86 GLY A CA 1
ATOM 688 C C . GLY A 1 86 ? -10.954 2.650 5.909 1.00 94.75 86 GLY A C 1
ATOM 689 O O . GLY A 1 86 ? -9.924 2.208 5.386 1.00 94.75 86 GLY A O 1
ATOM 690 N N . LEU A 1 87 ? -11.192 2.514 7.212 1.00 94.06 87 LEU A N 1
ATOM 691 C CA . LEU A 1 87 ? -10.306 1.789 8.116 1.00 94.06 87 LEU A CA 1
ATOM 692 C C . LEU A 1 87 ? -10.110 0.321 7.704 1.00 94.06 87 LEU A C 1
ATOM 694 O O . LEU A 1 87 ? -9.004 -0.201 7.812 1.00 94.06 87 LEU A O 1
ATOM 698 N N . GLN A 1 88 ? -11.159 -0.351 7.226 1.00 94.25 88 GLN A N 1
ATOM 699 C CA . GLN A 1 88 ? -11.070 -1.766 6.857 1.00 94.25 88 GLN A CA 1
ATOM 700 C C . GLN A 1 88 ? -10.214 -1.978 5.605 1.00 94.25 88 GLN A C 1
ATOM 702 O O . GLN A 1 88 ? -9.444 -2.935 5.559 1.00 94.25 88 GLN A O 1
ATOM 707 N N . GLU A 1 89 ? -10.258 -1.070 4.632 1.00 95.56 89 GLU A N 1
ATOM 708 C CA . GLU A 1 89 ? -9.361 -1.071 3.475 1.00 95.56 89 GLU A CA 1
ATOM 709 C C . GLU A 1 89 ? -7.900 -0.931 3.913 1.00 95.56 89 GLU A C 1
ATOM 711 O O . GLU A 1 89 ? -7.044 -1.716 3.499 1.00 95.56 89 GLU A O 1
ATOM 716 N N . ALA A 1 90 ? -7.624 0.021 4.808 1.00 94.69 90 ALA A N 1
ATOM 717 C CA . ALA A 1 90 ? -6.289 0.248 5.350 1.00 94.69 90 ALA A CA 1
ATOM 718 C C . ALA A 1 90 ? -5.760 -0.971 6.130 1.00 94.69 90 ALA A C 1
ATOM 720 O O . ALA A 1 90 ? -4.617 -1.388 5.934 1.00 94.69 90 ALA A O 1
ATOM 721 N N . LEU A 1 91 ? -6.594 -1.583 6.978 1.00 94.31 91 LEU A N 1
ATOM 722 C CA . LEU A 1 91 ? -6.227 -2.778 7.744 1.00 94.31 91 LEU A CA 1
ATOM 723 C C . LEU A 1 91 ? -6.021 -4.004 6.842 1.00 94.31 91 LEU A C 1
ATOM 725 O O . LEU A 1 91 ? -5.104 -4.788 7.081 1.00 94.31 91 LEU A O 1
ATOM 729 N N . ASN A 1 92 ? -6.827 -4.174 5.790 1.00 94.81 92 ASN A N 1
ATOM 730 C CA . ASN A 1 92 ? -6.658 -5.282 4.846 1.00 94.81 92 ASN A CA 1
ATOM 731 C C . ASN A 1 92 ? -5.396 -5.144 3.984 1.00 94.81 92 ASN A C 1
ATOM 733 O O . ASN A 1 92 ? -4.831 -6.164 3.595 1.00 94.81 92 ASN A O 1
ATOM 737 N N . LEU A 1 93 ? -4.905 -3.926 3.736 1.00 93.25 93 LEU A N 1
ATOM 738 C CA . LEU A 1 93 ? -3.594 -3.730 3.114 1.00 93.25 93 LEU A CA 1
ATOM 739 C C . LEU A 1 93 ? -2.475 -4.263 4.013 1.00 93.25 93 LEU A C 1
ATOM 741 O O . LEU A 1 93 ? -1.697 -5.113 3.593 1.00 93.25 93 LEU A O 1
ATOM 745 N N . ILE A 1 94 ? -2.410 -3.830 5.272 1.00 90.50 94 ILE A N 1
ATOM 746 C CA . ILE A 1 94 ? -1.329 -4.258 6.175 1.00 90.50 94 ILE A CA 1
ATOM 747 C C . ILE A 1 94 ? -1.496 -5.682 6.714 1.00 90.50 94 ILE A C 1
ATOM 749 O O . ILE A 1 94 ? -0.566 -6.223 7.299 1.00 90.50 94 ILE A O 1
ATOM 753 N N . LYS A 1 95 ? -2.644 -6.335 6.519 1.00 91.38 95 LYS A N 1
ATOM 754 C CA . LYS A 1 95 ? -2.857 -7.739 6.907 1.00 91.38 95 LYS A CA 1
ATOM 755 C C . LYS A 1 95 ? -1.781 -8.678 6.342 1.00 91.38 95 LYS A C 1
ATOM 757 O O . LYS A 1 95 ? -1.412 -9.639 7.009 1.00 91.38 95 LYS A O 1
ATOM 762 N N . TYR A 1 96 ? -1.262 -8.377 5.150 1.00 89.62 96 TYR A N 1
ATOM 763 C CA . TYR A 1 96 ? -0.295 -9.195 4.401 1.00 89.62 96 TYR A CA 1
ATOM 764 C C . TYR A 1 96 ? 1.153 -8.720 4.552 1.00 89.62 96 TYR A C 1
ATOM 766 O O . TYR A 1 96 ? 1.988 -8.888 3.662 1.00 89.62 96 TYR A O 1
ATOM 774 N N . VAL A 1 97 ? 1.459 -8.068 5.674 1.00 86.38 97 VAL A N 1
ATOM 775 C CA . VAL A 1 97 ? 2.727 -7.367 5.871 1.00 86.38 97 VAL A CA 1
ATOM 776 C C . VAL A 1 97 ? 3.957 -8.259 5.692 1.00 86.38 97 VAL A C 1
ATOM 778 O O . VAL A 1 97 ? 4.941 -7.851 5.078 1.00 86.38 97 VAL A O 1
ATOM 781 N N . ARG A 1 98 ? 3.896 -9.501 6.187 1.00 86.19 98 ARG A N 1
ATOM 782 C CA . ARG A 1 98 ? 5.024 -10.441 6.152 1.00 86.19 98 ARG A CA 1
ATOM 783 C C . ARG A 1 98 ? 5.256 -10.962 4.742 1.00 86.19 98 ARG A C 1
ATOM 785 O O . ARG A 1 98 ? 6.397 -11.096 4.306 1.00 86.19 98 ARG A O 1
ATOM 792 N N . GLU A 1 99 ? 4.172 -11.229 4.030 1.00 89.69 99 GLU A N 1
ATOM 793 C CA . GLU A 1 99 ? 4.168 -11.639 2.637 1.00 89.69 99 GLU A CA 1
ATOM 794 C C . GLU A 1 99 ? 4.735 -10.524 1.759 1.00 89.69 99 GLU A C 1
ATOM 796 O O . GLU A 1 99 ? 5.618 -10.782 0.941 1.00 89.69 99 GLU A O 1
ATOM 801 N N . PHE A 1 100 ? 4.307 -9.278 1.975 1.00 90.56 100 PHE A N 1
ATOM 802 C CA . PHE A 1 100 ? 4.843 -8.120 1.263 1.00 90.56 100 PHE A CA 1
ATOM 803 C C . PHE A 1 100 ? 6.329 -7.920 1.535 1.00 90.56 100 PHE A C 1
ATOM 805 O O . PHE A 1 100 ? 7.095 -7.766 0.587 1.00 90.56 100 PHE A O 1
ATOM 812 N N . GLU A 1 101 ? 6.769 -7.989 2.793 1.00 89.56 101 GLU A N 1
ATOM 813 C CA . GLU A 1 101 ? 8.195 -7.924 3.120 1.00 89.56 101 GLU A CA 1
ATOM 814 C C . GLU A 1 101 ? 9.002 -8.998 2.390 1.00 89.56 101 GLU A C 1
ATOM 816 O O . GLU A 1 101 ? 10.055 -8.702 1.823 1.00 89.56 101 GLU A O 1
ATOM 821 N N . HIS A 1 102 ? 8.513 -10.238 2.389 1.00 88.56 102 HIS A N 1
ATOM 822 C CA . HIS A 1 102 ? 9.184 -11.346 1.724 1.00 88.56 102 HIS A CA 1
ATOM 823 C C . HIS A 1 102 ? 9.269 -11.126 0.206 1.00 88.56 102 HIS A C 1
ATOM 825 O O . HIS A 1 102 ? 10.349 -11.244 -0.378 1.00 88.56 102 HIS A O 1
ATOM 831 N N . ILE A 1 103 ? 8.153 -10.746 -0.422 1.00 89.12 103 ILE A N 1
ATOM 832 C CA . ILE A 1 103 ? 8.064 -10.470 -1.861 1.00 89.12 103 ILE A CA 1
ATOM 833 C C . ILE A 1 103 ? 8.994 -9.314 -2.254 1.00 89.12 103 ILE A C 1
ATOM 835 O O . ILE A 1 103 ? 9.735 -9.438 -3.227 1.00 89.12 103 ILE A O 1
ATOM 839 N N . ILE A 1 104 ? 9.014 -8.222 -1.485 1.00 90.06 104 ILE A N 1
ATOM 840 C CA . ILE A 1 104 ? 9.857 -7.048 -1.755 1.00 90.06 104 ILE A CA 1
ATOM 841 C C . ILE A 1 104 ? 11.348 -7.382 -1.588 1.00 90.06 104 ILE A C 1
ATOM 843 O O . ILE A 1 104 ? 12.170 -6.973 -2.412 1.00 90.06 104 ILE A O 1
ATOM 847 N N . LYS A 1 105 ? 11.716 -8.126 -0.535 1.00 87.06 105 LYS A N 1
ATOM 848 C CA . LYS A 1 105 ? 13.119 -8.463 -0.233 1.00 87.06 105 LYS A CA 1
ATOM 849 C C . LYS A 1 105 ? 13.709 -9.463 -1.226 1.00 87.06 105 LYS A C 1
ATOM 851 O O . LYS A 1 105 ? 14.867 -9.317 -1.610 1.00 87.06 105 LYS A O 1
ATOM 856 N N . HIS A 1 106 ? 12.936 -10.466 -1.637 1.00 84.56 106 HIS A N 1
ATOM 857 C CA . HIS A 1 106 ? 13.469 -11.622 -2.367 1.00 84.56 106 HIS A CA 1
ATOM 858 C C . HIS A 1 106 ? 12.973 -11.745 -3.812 1.00 84.56 106 HIS A C 1
ATOM 860 O O . HIS A 1 106 ? 13.538 -12.520 -4.581 1.00 84.56 106 HIS A O 1
ATOM 866 N N . GLY A 1 107 ? 11.940 -10.998 -4.201 1.00 80.75 107 GLY A N 1
ATOM 867 C CA . GLY A 1 107 ? 11.328 -11.080 -5.523 1.00 80.75 107 GLY A CA 1
ATOM 868 C C . GLY A 1 107 ? 11.719 -9.949 -6.474 1.00 80.75 107 GLY A C 1
ATOM 869 O O . GLY A 1 107 ? 12.199 -8.892 -6.071 1.00 80.75 107 GLY A O 1
ATOM 870 N N . ASP A 1 108 ? 11.477 -10.192 -7.761 1.00 86.38 108 ASP A N 1
ATOM 871 C CA . ASP A 1 108 ? 11.088 -9.155 -8.726 1.00 86.38 108 ASP A CA 1
ATOM 872 C C . ASP A 1 108 ? 9.628 -8.796 -8.453 1.00 86.38 108 ASP A C 1
ATOM 874 O O . ASP A 1 108 ? 8.816 -9.720 -8.334 1.00 86.38 108 ASP A O 1
ATOM 878 N N . ILE A 1 109 ? 9.291 -7.519 -8.315 1.00 89.44 109 ILE A N 1
ATOM 879 C CA . ILE A 1 109 ? 7.915 -7.096 -8.011 1.00 89.44 109 ILE A CA 1
ATOM 880 C C . ILE A 1 109 ? 7.241 -6.386 -9.182 1.00 89.44 109 ILE A C 1
ATOM 882 O O . ILE A 1 109 ? 6.016 -6.255 -9.168 1.00 89.44 109 ILE A O 1
ATOM 886 N N . ASN A 1 110 ? 7.996 -5.996 -10.215 1.00 91.88 110 ASN A N 1
ATOM 887 C CA . ASN A 1 110 ? 7.430 -5.323 -11.371 1.00 91.88 110 ASN A CA 1
ATOM 888 C C . ASN A 1 110 ? 6.387 -6.185 -12.095 1.00 91.88 110 ASN A C 1
ATOM 890 O O . ASN A 1 110 ? 6.658 -7.305 -12.530 1.00 91.88 110 ASN A O 1
ATOM 894 N N . GLY A 1 111 ? 5.198 -5.616 -12.279 1.00 86.00 111 GLY A N 1
ATOM 895 C CA . GLY A 1 111 ? 4.119 -6.207 -13.056 1.00 86.00 111 GLY A CA 1
ATOM 896 C C . GLY A 1 111 ? 3.435 -7.363 -12.336 1.00 86.00 111 GLY A C 1
ATOM 897 O O . GLY A 1 111 ? 2.518 -7.957 -12.900 1.00 86.00 111 GLY A O 1
ATOM 898 N N . LYS A 1 112 ? 3.845 -7.672 -11.099 1.00 86.25 112 LYS A N 1
ATOM 899 C CA . LYS A 1 112 ? 3.209 -8.702 -10.287 1.00 86.25 112 LYS A CA 1
ATOM 900 C C . LYS A 1 112 ? 1.982 -8.148 -9.582 1.00 86.25 112 LYS A C 1
ATOM 902 O O . LYS A 1 112 ? 1.980 -7.022 -9.082 1.00 86.25 112 LYS A O 1
ATOM 907 N N . SER A 1 113 ? 0.965 -8.998 -9.523 1.00 90.62 113 SER A N 1
ATOM 908 C CA . SER A 1 113 ? -0.247 -8.766 -8.753 1.00 90.62 113 SER A CA 1
ATOM 909 C C . SER A 1 113 ? -0.317 -9.771 -7.608 1.00 90.62 113 SER A C 1
ATOM 911 O O . SER A 1 113 ? -0.101 -10.970 -7.803 1.00 90.62 113 SER A O 1
ATOM 913 N N . PHE A 1 114 ? -0.573 -9.270 -6.406 1.00 92.81 114 PHE A N 1
ATOM 914 C CA . PHE A 1 114 ? -0.867 -10.062 -5.223 1.00 92.81 114 PHE A CA 1
ATOM 915 C C . PHE A 1 114 ? -2.380 -10.124 -5.036 1.00 92.81 114 PHE A C 1
ATOM 917 O O . PHE A 1 114 ? -3.032 -9.086 -4.960 1.00 92.81 114 PHE A O 1
ATOM 924 N N . ARG A 1 115 ? -2.933 -11.333 -4.913 1.00 94.69 115 ARG A N 1
ATOM 925 C CA . ARG A 1 115 ? -4.354 -11.516 -4.600 1.00 94.69 115 ARG A CA 1
ATOM 926 C C . ARG A 1 115 ? -4.564 -11.562 -3.091 1.00 94.69 115 ARG A C 1
ATOM 928 O O . ARG A 1 115 ? -4.095 -12.489 -2.432 1.00 94.69 115 ARG A O 1
ATOM 935 N N . GLY A 1 116 ? 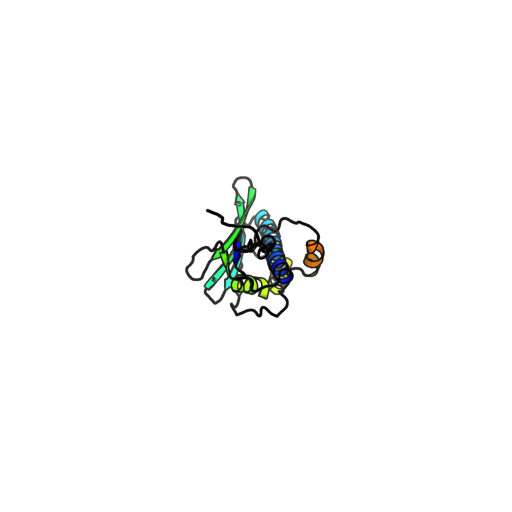-5.262 -10.563 -2.563 1.00 92.94 116 GLY A N 1
ATOM 936 C CA . GLY A 1 116 ? -5.665 -10.459 -1.166 1.00 92.94 116 GLY A CA 1
ATOM 937 C C . GLY A 1 116 ? -7.120 -10.872 -0.951 1.00 92.94 116 GLY A C 1
ATOM 938 O O . GLY A 1 116 ? -7.968 -10.701 -1.820 1.00 92.94 116 GLY A O 1
ATOM 939 N N . TYR A 1 117 ? -7.411 -11.382 0.242 1.00 95.19 117 TYR A N 1
ATOM 940 C CA . TYR A 1 117 ? -8.769 -11.650 0.711 1.00 95.19 117 TYR A CA 1
ATOM 941 C C . TYR A 1 117 ? -9.212 -10.517 1.625 1.00 95.19 117 TYR A C 1
ATOM 943 O O . TYR A 1 117 ? -8.621 -10.314 2.698 1.00 95.19 117 TYR A O 1
ATOM 951 N N . PHE A 1 118 ? -10.253 -9.807 1.213 1.00 95.00 118 PHE A N 1
ATOM 952 C CA . PHE A 1 118 ? -10.852 -8.735 1.977 1.00 95.00 118 PHE A CA 1
ATOM 953 C C . PHE A 1 118 ? -11.759 -9.323 3.051 1.00 95.00 118 PHE A C 1
ATOM 955 O O . PHE A 1 118 ? -12.813 -9.893 2.779 1.00 95.00 118 PHE A O 1
ATOM 962 N N . THR A 1 119 ? -11.347 -9.184 4.304 1.00 93.19 119 THR A N 1
ATOM 963 C CA . THR A 1 119 ? -12.130 -9.662 5.445 1.00 93.19 119 THR A CA 1
ATOM 964 C C . THR A 1 119 ? -12.146 -8.602 6.524 1.00 93.19 119 THR A C 1
ATOM 966 O O . THR A 1 119 ? -11.178 -7.855 6.670 1.00 93.19 119 THR A O 1
ATOM 969 N N . GLU A 1 120 ? -13.196 -8.569 7.336 1.00 91.50 120 GLU A N 1
ATOM 970 C CA . GLU A 1 120 ? -13.216 -7.694 8.504 1.00 91.50 120 GLU A CA 1
ATOM 971 C C . GLU A 1 120 ? -12.005 -7.976 9.407 1.00 91.50 120 GLU A C 1
ATOM 973 O O . GLU A 1 120 ? -11.700 -9.124 9.746 1.00 91.50 120 GLU A O 1
ATOM 978 N N . GLN A 1 121 ? -11.267 -6.919 9.736 1.00 91.19 121 GLN A N 1
ATOM 979 C CA . GLN A 1 121 ? -10.119 -6.961 10.626 1.00 91.19 121 GLN A CA 1
ATOM 980 C C . GLN A 1 121 ? -10.542 -6.520 12.024 1.00 91.19 121 GLN A C 1
ATOM 982 O O . GLN A 1 121 ? -11.176 -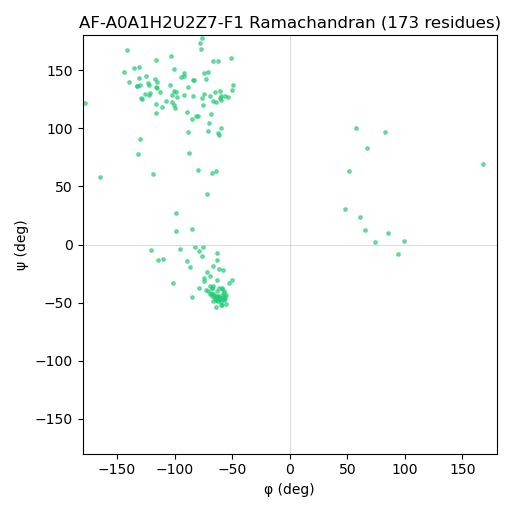5.479 12.206 1.00 91.19 121 GLN A O 1
ATOM 987 N N . SER A 1 122 ? -10.154 -7.317 13.021 1.00 85.50 122 SER A N 1
ATOM 988 C CA . SER A 1 122 ? -10.412 -7.012 14.427 1.00 85.50 122 SER A CA 1
ATOM 989 C C . SER A 1 122 ? -9.630 -5.774 14.859 1.00 85.50 122 SER A C 1
ATOM 991 O O . SER A 1 122 ? -8.401 -5.751 14.792 1.00 85.50 122 SER A O 1
ATOM 993 N N . LEU A 1 123 ? -10.352 -4.777 15.369 1.00 82.06 123 LEU A N 1
ATOM 994 C CA . LEU A 1 123 ? -9.777 -3.538 15.901 1.00 82.06 123 LEU A CA 1
ATOM 995 C C . LEU A 1 123 ? -9.066 -3.747 17.244 1.00 82.06 123 LEU A C 1
ATOM 997 O O . LEU A 1 123 ? -8.181 -2.977 17.620 1.00 82.06 123 LEU A O 1
ATOM 1001 N N . GLU A 1 124 ? -9.441 -4.799 17.972 1.00 71.19 124 GLU A N 1
ATOM 1002 C CA . GLU A 1 124 ? -8.864 -5.148 19.270 1.00 71.19 124 GLU A CA 1
ATOM 1003 C C . GLU A 1 124 ? -7.464 -5.748 19.129 1.00 71.19 124 GLU A C 1
ATOM 1005 O O . GLU A 1 124 ? -6.598 -5.492 19.968 1.00 71.19 124 GLU A O 1
ATOM 1010 N N . ARG A 1 125 ? -7.202 -6.463 18.027 1.00 70.38 125 ARG A N 1
ATOM 1011 C CA . ARG A 1 125 ? -5.886 -7.047 17.744 1.00 70.38 125 ARG A CA 1
ATOM 1012 C C . ARG A 1 125 ? -4.824 -5.969 17.501 1.00 70.38 125 ARG A C 1
ATOM 1014 O O . ARG A 1 125 ? -5.122 -4.819 17.173 1.00 70.38 125 ARG A O 1
ATOM 1021 N N . ASN A 1 126 ? -3.563 -6.350 17.698 1.00 70.94 126 ASN A N 1
ATOM 1022 C CA . ASN A 1 126 ? -2.429 -5.500 17.348 1.00 70.94 126 ASN A CA 1
ATOM 1023 C C . ASN A 1 126 ? -2.398 -5.308 15.829 1.00 70.94 126 ASN A C 1
ATOM 1025 O O . ASN A 1 126 ? -2.497 -6.277 15.075 1.00 70.94 126 ASN A O 1
ATOM 1029 N N . ILE A 1 127 ? -2.261 -4.054 15.406 1.00 81.44 127 ILE A N 1
ATOM 1030 C CA . ILE A 1 127 ? -2.084 -3.678 14.005 1.00 81.44 127 ILE A CA 1
ATOM 1031 C C . ILE A 1 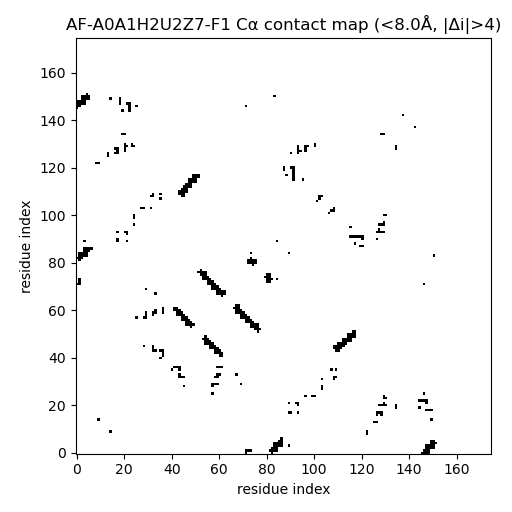127 ? -0.805 -4.339 13.498 1.00 81.44 127 ILE A C 1
ATOM 1033 O O . ILE A 1 127 ? 0.228 -4.297 14.163 1.00 81.44 127 ILE A O 1
ATOM 1037 N N . ALA A 1 128 ? -0.882 -4.981 12.334 1.00 82.81 128 ALA A N 1
ATOM 1038 C CA . ALA A 1 128 ? 0.280 -5.597 11.714 1.00 82.81 128 ALA A CA 1
ATOM 1039 C C . ALA A 1 128 ? 1.308 -4.515 11.341 1.00 82.81 128 ALA A C 1
ATOM 1041 O O . ALA A 1 128 ? 1.010 -3.564 10.612 1.00 82.81 128 ALA A O 1
ATOM 1042 N N . ILE A 1 129 ? 2.523 -4.657 11.867 1.00 81.81 129 ILE A N 1
ATOM 1043 C CA . ILE A 1 129 ? 3.586 -3.663 11.729 1.00 81.81 129 ILE A CA 1
ATOM 1044 C C . ILE A 1 129 ? 4.561 -4.098 10.635 1.00 81.81 129 ILE A C 1
ATOM 1046 O O . ILE A 1 129 ? 5.178 -5.158 10.746 1.00 81.81 129 ILE A O 1
ATOM 1050 N N . PHE A 1 130 ? 4.711 -3.277 9.595 1.00 77.81 130 PHE A N 1
ATOM 1051 C CA . PHE A 1 130 ? 5.691 -3.489 8.530 1.00 77.81 130 PHE A CA 1
ATOM 1052 C C . PHE A 1 130 ? 7.076 -3.121 9.030 1.00 77.81 130 PHE A C 1
ATOM 1054 O O . PHE A 1 130 ? 7.266 -2.011 9.516 1.00 77.81 130 PHE A O 1
ATOM 1061 N N . ALA A 1 131 ? 8.030 -4.045 8.909 1.00 71.12 131 ALA A N 1
ATOM 1062 C CA . ALA A 1 131 ? 9.385 -3.907 9.421 1.00 71.12 131 ALA A CA 1
ATOM 1063 C C . ALA A 1 131 ? 9.401 -3.501 10.910 1.00 71.12 131 ALA A C 1
ATOM 1065 O O . ALA A 1 131 ? 9.882 -2.436 11.283 1.00 71.12 131 ALA A O 1
ATOM 1066 N N . GLU A 1 132 ? 8.875 -4.368 11.785 1.00 61.56 132 GLU A N 1
ATOM 1067 C CA . GLU A 1 132 ? 8.642 -4.085 13.218 1.00 61.56 132 GLU A CA 1
ATOM 1068 C C . GLU A 1 132 ? 9.851 -3.492 13.976 1.00 61.56 132 GLU A C 1
ATOM 1070 O O . GLU A 1 132 ? 9.670 -2.713 14.914 1.00 61.56 132 GLU A O 1
ATOM 1075 N N . ARG A 1 133 ? 11.084 -3.836 13.575 1.00 61.59 133 ARG A N 1
ATOM 1076 C CA . ARG A 1 133 ? 12.314 -3.261 14.149 1.00 61.59 133 ARG A CA 1
ATOM 1077 C C . ARG A 1 133 ? 12.489 -1.784 13.775 1.00 61.59 133 ARG A C 1
ATOM 1079 O O . ARG A 1 133 ? 12.760 -0.977 14.655 1.00 61.59 133 ARG A O 1
ATOM 1086 N N . ASP A 1 134 ? 12.219 -1.434 12.521 1.00 60.00 134 ASP A N 1
ATOM 1087 C CA . ASP A 1 134 ? 12.371 -0.081 11.974 1.00 60.00 134 ASP A CA 1
ATOM 1088 C C . ASP A 1 134 ? 11.256 0.857 12.474 1.00 60.00 134 ASP A C 1
ATOM 1090 O O . ASP A 1 134 ? 11.461 2.058 12.637 1.00 60.00 134 ASP A O 1
ATOM 1094 N N . VAL A 1 135 ? 10.069 0.314 12.770 1.00 57.56 135 VAL A N 1
ATOM 1095 C CA . VAL A 1 135 ? 8.939 1.090 13.310 1.00 57.56 135 VAL A CA 1
ATOM 1096 C C . VAL A 1 135 ? 9.213 1.597 14.716 1.00 57.56 135 VAL A C 1
ATOM 1098 O O . VAL A 1 135 ? 8.941 2.761 14.999 1.00 57.56 135 VAL A O 1
ATOM 1101 N N . LYS A 1 136 ? 9.765 0.755 15.596 1.00 57.72 136 LYS A N 1
ATOM 1102 C CA . LYS A 1 136 ? 10.055 1.141 16.988 1.00 57.72 136 LYS A CA 1
ATOM 1103 C C . LYS A 1 136 ? 11.094 2.264 17.068 1.00 57.72 136 LYS A C 1
ATOM 1105 O O . LYS A 1 136 ? 11.006 3.088 17.971 1.00 57.72 136 LYS A O 1
ATOM 1110 N N . GLU A 1 137 ? 12.016 2.324 16.110 1.00 52.38 137 GLU A N 1
ATOM 1111 C CA . GLU A 1 137 ? 13.030 3.381 16.001 1.00 52.38 137 GLU A CA 1
ATOM 1112 C C . GLU A 1 137 ? 12.459 4.674 15.382 1.00 52.38 137 GLU A C 1
ATOM 1114 O O . GLU A 1 137 ? 12.752 5.769 15.855 1.00 52.38 137 GLU A O 1
ATOM 1119 N N . ARG A 1 138 ? 11.559 4.569 14.392 1.00 51.72 138 ARG A N 1
ATOM 1120 C CA . ARG A 1 138 ? 10.947 5.718 13.688 1.00 51.72 138 ARG A CA 1
ATOM 1121 C C . ARG A 1 138 ? 9.762 6.377 14.397 1.00 51.72 138 ARG A C 1
ATOM 1123 O O . ARG A 1 138 ? 9.259 7.385 13.919 1.00 51.72 138 ARG A O 1
ATOM 1130 N N . PHE A 1 139 ? 9.332 5.871 15.553 1.00 52.34 139 PHE A N 1
ATOM 1131 C CA . PHE A 1 139 ? 8.424 6.617 16.439 1.00 52.34 139 PHE A CA 1
ATOM 1132 C C . PHE A 1 139 ? 9.052 7.920 16.976 1.00 52.34 139 PHE A C 1
ATOM 1134 O O . PHE A 1 139 ? 8.333 8.750 17.531 1.00 52.34 139 PHE A O 1
ATOM 1141 N N . ILE A 1 140 ? 10.374 8.083 16.827 1.00 46.91 140 ILE A N 1
ATOM 1142 C CA . ILE A 1 140 ? 11.171 9.177 17.394 1.00 46.91 140 ILE A CA 1
ATOM 1143 C C . ILE A 1 140 ? 11.498 10.255 16.347 1.00 46.91 140 ILE A C 1
ATOM 1145 O O . ILE A 1 140 ? 11.517 11.436 16.689 1.00 46.91 140 ILE A O 1
ATOM 1149 N N . ASP A 1 141 ? 11.683 9.883 15.077 1.00 40.03 141 ASP A N 1
ATOM 1150 C CA . ASP A 1 141 ? 12.034 10.821 14.007 1.00 40.03 141 ASP A CA 1
ATOM 1151 C C . ASP A 1 141 ? 10.817 11.211 13.161 1.00 40.03 141 ASP A C 1
ATOM 1153 O O . ASP A 1 141 ? 10.051 10.366 12.696 1.00 40.03 141 ASP A O 1
ATOM 1157 N N . LYS A 1 142 ? 10.662 12.523 12.932 1.00 43.12 142 LYS A N 1
ATOM 1158 C CA . LYS A 1 142 ? 9.736 13.116 11.952 1.00 43.12 142 LYS A CA 1
ATOM 1159 C C . LYS A 1 142 ? 10.192 12.777 10.527 1.00 43.12 142 LYS A C 1
ATOM 1161 O O . LYS A 1 142 ? 10.526 13.669 9.754 1.00 43.12 142 LYS A O 1
ATOM 1166 N N . ASP A 1 143 ? 10.234 11.503 10.176 1.00 42.81 143 ASP A N 1
ATOM 1167 C CA . ASP A 1 143 ? 10.443 11.123 8.787 1.00 42.81 143 ASP A CA 1
ATOM 1168 C C . ASP A 1 143 ? 9.167 11.407 7.985 1.00 42.81 143 ASP A C 1
ATOM 1170 O O . ASP A 1 143 ? 8.045 11.263 8.477 1.00 42.81 143 ASP A O 1
ATOM 1174 N N . GLU A 1 144 ? 9.367 11.860 6.750 1.00 48.56 144 GLU A N 1
ATOM 1175 C CA . GLU A 1 144 ? 8.384 12.349 5.779 1.00 48.56 144 GLU A CA 1
ATOM 1176 C C . GLU A 1 144 ? 7.384 11.263 5.324 1.00 48.56 144 GLU A C 1
ATOM 1178 O O . GLU A 1 144 ? 7.317 10.870 4.158 1.00 48.56 144 GLU A O 1
ATOM 1183 N N . LEU A 1 145 ? 6.573 10.749 6.246 1.00 54.94 145 LEU A N 1
ATOM 1184 C CA . LEU A 1 145 ? 5.477 9.832 5.951 1.00 54.94 145 LEU A CA 1
ATOM 1185 C C . LEU A 1 145 ? 4.367 10.620 5.235 1.00 54.94 145 LEU A C 1
ATOM 1187 O O . LEU A 1 145 ? 3.585 11.327 5.867 1.00 54.94 145 LEU A O 1
ATOM 1191 N N . SER A 1 146 ? 4.328 10.543 3.902 1.00 71.19 146 SER A N 1
ATOM 1192 C CA . SER A 1 146 ? 3.479 11.411 3.064 1.00 71.19 146 SER A CA 1
ATOM 1193 C C . SER A 1 146 ? 2.454 10.671 2.197 1.00 71.19 146 SER A C 1
ATOM 1195 O O . SER A 1 146 ? 1.628 11.308 1.534 1.00 71.19 146 SER A O 1
ATOM 1197 N N . HIS A 1 147 ? 2.462 9.334 2.183 1.00 85.50 147 HIS A N 1
ATOM 1198 C CA . HIS A 1 147 ? 1.564 8.561 1.321 1.00 85.50 147 HIS A CA 1
ATOM 1199 C C . HIS A 1 147 ? 0.199 8.359 1.962 1.00 85.50 147 HIS A C 1
ATOM 1201 O O . HIS A 1 147 ? -0.808 8.574 1.288 1.00 85.50 147 HIS A O 1
ATOM 1207 N N . PHE A 1 148 ? 0.177 8.003 3.247 1.00 87.81 148 PHE A N 1
ATOM 1208 C CA . PHE A 1 148 ? -1.034 7.841 4.046 1.00 87.81 148 PHE A CA 1
ATOM 1209 C C . PHE A 1 148 ? -1.103 8.854 5.185 1.00 87.81 148 PHE A C 1
ATOM 1211 O O . PHE A 1 148 ? -0.103 9.096 5.862 1.00 87.81 148 PHE A O 1
ATOM 1218 N N . SER A 1 149 ? -2.300 9.382 5.428 1.00 89.31 149 SER A N 1
ATOM 1219 C CA . SER A 1 149 ? -2.629 10.234 6.575 1.00 89.31 149 SER A CA 1
ATOM 1220 C C . SER A 1 149 ? -4.028 9.913 7.102 1.00 89.31 149 SER A C 1
ATOM 1222 O O . SER A 1 149 ? -4.795 9.198 6.458 1.00 89.31 149 SER A O 1
ATOM 1224 N N . ILE A 1 150 ? -4.364 10.413 8.290 1.00 89.69 150 ILE A N 1
ATOM 1225 C CA . ILE A 1 150 ? -5.709 10.272 8.855 1.00 89.69 150 ILE A CA 1
ATOM 1226 C C . ILE A 1 150 ? -6.574 11.428 8.378 1.00 89.69 150 ILE A C 1
ATOM 1228 O O . ILE A 1 150 ? -6.138 12.578 8.391 1.00 89.69 150 ILE A O 1
ATOM 1232 N N . GLU A 1 151 ? -7.801 11.121 7.972 1.00 85.94 151 GLU A N 1
ATOM 1233 C CA . GLU A 1 151 ? -8.831 12.139 7.810 1.00 85.94 151 GLU A CA 1
ATOM 1234 C C . GLU A 1 151 ? -9.227 12.639 9.203 1.00 85.94 151 GLU A C 1
ATOM 1236 O O . GLU A 1 151 ? -9.860 11.926 9.979 1.00 85.94 151 GLU A O 1
ATOM 1241 N N . THR A 1 152 ? -8.771 13.838 9.559 1.00 71.12 152 THR A N 1
ATOM 1242 C CA . THR A 1 152 ? -9.222 14.516 10.771 1.00 71.12 152 THR A CA 1
ATOM 1243 C C . THR A 1 152 ? -10.549 15.189 10.465 1.00 71.12 152 THR A C 1
ATOM 1245 O O . THR A 1 152 ? -10.579 16.172 9.721 1.00 71.12 152 THR A O 1
ATOM 1248 N N . ASP A 1 153 ? -11.635 14.686 11.044 1.00 52.56 153 ASP A N 1
ATOM 1249 C CA . ASP A 1 153 ? -12.875 15.449 11.105 1.00 52.56 153 ASP A CA 1
ATOM 1250 C C . ASP A 1 153 ? -12.581 16.740 11.883 1.00 52.56 153 ASP A C 1
ATOM 1252 O O . ASP A 1 153 ? -12.085 16.698 13.011 1.00 52.56 153 ASP A O 1
ATOM 1256 N N . ALA A 1 154 ? -12.856 17.899 11.287 1.00 41.62 154 ALA A N 1
ATOM 1257 C CA . ALA A 1 154 ? -12.702 19.213 11.917 1.00 41.62 154 ALA A CA 1
ATOM 1258 C C . ALA A 1 154 ? -13.774 19.471 13.002 1.00 41.62 154 ALA A C 1
ATOM 1260 O O . ALA A 1 154 ? -14.355 20.549 13.075 1.00 41.62 154 ALA A O 1
ATOM 1261 N N . TYR A 1 155 ? -14.056 18.474 13.838 1.00 40.25 155 TYR A N 1
ATOM 1262 C CA . TYR A 1 155 ? -15.003 18.535 14.943 1.00 40.25 155 TYR A CA 1
ATOM 1263 C C . TYR A 1 155 ? -14.342 17.978 16.200 1.00 40.25 155 TYR A C 1
ATOM 1265 O O . TYR A 1 155 ? -14.558 16.831 16.569 1.00 40.25 155 TYR A O 1
ATOM 1273 N N . ASN A 1 156 ? -13.498 18.804 16.821 1.00 38.59 156 ASN A N 1
ATOM 1274 C CA . ASN A 1 156 ? -13.183 18.783 18.252 1.00 38.59 156 ASN A CA 1
ATOM 1275 C C . ASN A 1 156 ? -12.489 20.104 18.641 1.00 38.59 156 ASN A C 1
ATOM 1277 O O . ASN A 1 156 ? -11.379 20.123 19.154 1.00 38.59 156 ASN A O 1
ATOM 1281 N N . GLU A 1 157 ? -13.170 21.224 18.398 1.00 38.09 157 GLU A N 1
ATOM 1282 C CA . GLU A 1 157 ? -13.050 22.420 19.241 1.00 38.09 157 GLU A CA 1
ATOM 1283 C C . GLU A 1 157 ? -14.433 22.707 19.841 1.00 38.09 157 GLU A C 1
ATOM 1285 O O . GLU A 1 157 ? -15.052 23.738 19.607 1.00 38.09 157 GLU A O 1
ATOM 1290 N N . ILE A 1 158 ? -14.964 21.756 20.611 1.00 38.91 158 ILE A N 1
ATOM 1291 C CA . ILE A 1 158 ? -15.816 22.151 21.730 1.00 38.91 158 ILE A CA 1
ATOM 1292 C C . ILE A 1 158 ? -14.818 22.341 22.863 1.00 38.91 158 ILE A C 1
ATOM 1294 O O . ILE A 1 158 ? -14.333 21.368 23.442 1.00 38.91 158 ILE A O 1
ATOM 1298 N N . GLY A 1 159 ? -14.421 23.597 23.082 1.00 36.28 159 GLY A N 1
ATOM 1299 C CA . GLY A 1 159 ? -13.656 23.981 24.263 1.00 36.28 159 GLY A CA 1
ATOM 1300 C C . GLY A 1 159 ? -14.346 23.465 25.531 1.00 36.28 159 GLY A C 1
ATOM 1301 O O . GLY A 1 159 ? -15.534 23.125 25.485 1.00 36.28 159 GLY A O 1
ATOM 1302 N N . PRO A 1 160 ? -13.624 23.358 26.659 1.00 39.88 160 PRO A N 1
ATOM 1303 C CA . PRO A 1 160 ? -14.233 22.902 27.902 1.00 39.88 160 PRO A CA 1
ATOM 1304 C C . PRO A 1 160 ? -15.531 23.691 28.156 1.00 39.88 160 PRO A C 1
ATOM 1306 O O . PRO A 1 160 ? -15.556 24.898 27.891 1.00 39.88 160 PRO A O 1
ATOM 1309 N N . PRO A 1 161 ? -16.622 23.029 28.593 1.00 39.47 161 PRO A N 1
ATOM 1310 C CA . PRO A 1 161 ? -17.872 23.717 28.881 1.00 39.47 161 PRO A CA 1
ATOM 1311 C C . PRO A 1 161 ? -17.570 24.849 29.858 1.00 39.47 161 PRO A C 1
ATOM 1313 O O . PRO A 1 161 ? -16.907 24.629 30.870 1.00 39.47 161 PRO A O 1
ATOM 1316 N N . GLY A 1 162 ? -17.990 26.059 29.484 1.00 40.41 162 GLY A N 1
ATOM 1317 C CA . GLY A 1 162 ? -17.662 27.279 30.201 1.00 40.41 162 GLY A CA 1
ATOM 1318 C C . GLY A 1 162 ? -17.945 27.148 31.692 1.00 40.41 162 GLY A C 1
ATOM 1319 O O . GLY A 1 162 ? -19.020 26.703 32.098 1.00 40.41 162 GLY A O 1
ATOM 1320 N N . GLU A 1 163 ? -16.978 27.572 32.499 1.00 39.16 163 GLU A N 1
ATOM 1321 C CA . GLU A 1 163 ? -17.251 27.988 33.864 1.00 39.16 163 GLU A CA 1
ATOM 1322 C C . GLU A 1 163 ? -18.236 29.160 33.778 1.00 39.16 163 GLU A C 1
ATOM 1324 O O . GLU A 1 163 ? -17.880 30.293 33.452 1.00 39.16 163 GLU A O 1
ATOM 1329 N N . LEU A 1 164 ? -19.518 28.866 34.001 1.00 39.72 164 LEU A N 1
ATOM 1330 C CA . LEU A 1 164 ? -20.490 29.870 34.401 1.00 39.72 164 LEU A CA 1
ATOM 1331 C C . LEU A 1 164 ? -20.019 30.399 35.757 1.00 39.72 164 LEU A C 1
ATOM 1333 O O . LEU A 1 164 ? -20.297 29.795 36.791 1.00 39.72 164 LEU A O 1
ATOM 1337 N N . ASN A 1 165 ? -19.290 31.515 35.737 1.00 39.97 165 ASN A N 1
ATOM 1338 C CA . ASN A 1 165 ? -19.136 32.366 36.908 1.00 39.97 165 ASN A CA 1
ATOM 1339 C C . ASN A 1 165 ? -20.533 32.863 37.296 1.00 39.97 165 ASN A C 1
ATOM 1341 O O . ASN A 1 165 ? -21.045 33.836 36.747 1.00 39.97 165 ASN A O 1
ATOM 1345 N N . LEU A 1 166 ? -21.164 32.142 38.219 1.00 45.59 166 LEU A N 1
ATOM 1346 C CA . LEU A 1 166 ? -22.298 32.606 39.005 1.00 45.59 166 LEU A CA 1
ATOM 1347 C C . LEU A 1 166 ? -21.762 33.482 40.140 1.00 45.59 166 LEU A C 1
ATOM 1349 O O . LEU A 1 166 ? -21.894 33.131 41.302 1.00 45.59 166 LEU A O 1
ATOM 1353 N N . ASP A 1 167 ? -21.155 34.607 39.783 1.00 45.25 167 ASP A N 1
ATOM 1354 C CA . ASP A 1 167 ? -20.901 35.711 40.704 1.00 45.25 167 ASP A CA 1
ATOM 1355 C C . ASP A 1 167 ? -21.417 36.971 40.019 1.00 45.25 167 ASP A C 1
ATOM 1357 O O . ASP A 1 167 ? -20.751 37.556 39.165 1.00 45.25 167 ASP A O 1
ATOM 1361 N N . ASN A 1 168 ? -22.691 37.252 40.292 1.00 41.91 168 ASN A N 1
ATOM 1362 C CA . ASN A 1 168 ? -23.328 38.565 40.427 1.00 41.91 168 ASN A CA 1
ATOM 1363 C C . ASN A 1 168 ? -24.846 38.333 40.433 1.00 41.91 168 ASN A C 1
ATOM 1365 O O . ASN A 1 168 ? -25.563 38.632 39.477 1.00 41.91 168 ASN A O 1
ATOM 1369 N N . ALA A 1 169 ? -25.316 37.715 41.517 1.00 44.12 169 ALA A N 1
ATOM 1370 C CA . ALA A 1 169 ? -26.611 38.085 42.058 1.00 44.12 169 ALA A CA 1
ATOM 1371 C C . ALA A 1 169 ? -26.438 39.439 42.765 1.00 44.12 169 ALA A C 1
ATOM 1373 O O . ALA A 1 169 ? -25.373 39.690 43.326 1.00 44.12 169 ALA A O 1
ATOM 1374 N N . ASP A 1 170 ? -27.500 40.240 42.723 1.00 44.97 170 ASP A N 1
ATOM 1375 C CA . ASP A 1 170 ? -27.709 41.492 43.458 1.00 44.97 170 ASP A CA 1
ATOM 1376 C C . ASP A 1 170 ? -27.076 42.748 42.819 1.00 44.97 170 ASP A C 1
ATOM 1378 O O . ASP A 1 170 ? -25.884 43.015 42.919 1.00 44.97 170 ASP A O 1
ATOM 1382 N N . ASP A 1 171 ? -27.874 43.513 42.063 1.00 45.50 171 ASP A N 1
ATOM 1383 C CA . ASP A 1 171 ? -28.597 44.644 42.665 1.00 45.50 171 ASP A CA 1
ATOM 1384 C C . ASP A 1 171 ? -29.516 45.373 41.657 1.00 45.50 171 ASP A C 1
ATOM 1386 O O . ASP A 1 171 ? -29.109 45.860 40.604 1.00 45.50 171 ASP A O 1
ATOM 1390 N N . GLU A 1 172 ? -30.793 45.390 42.043 1.00 44.47 172 GLU A N 1
ATOM 1391 C CA . GLU A 1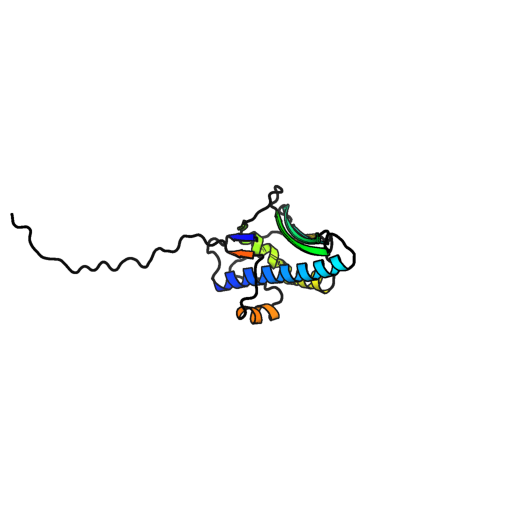 172 ? -31.765 46.489 41.964 1.00 44.47 172 GLU A CA 1
ATOM 1392 C C . GLU A 1 172 ? -32.109 47.153 40.613 1.00 44.47 172 GLU A C 1
ATOM 1394 O O . GLU A 1 172 ? -31.502 48.106 40.129 1.00 44.47 172 GLU A O 1
ATOM 1399 N N . LEU A 1 173 ? -33.259 46.707 40.091 1.00 43.19 173 LEU A N 1
ATOM 1400 C CA . LEU A 1 173 ? -34.261 47.565 39.460 1.00 43.19 173 LEU A CA 1
ATOM 1401 C C . LEU A 1 173 ? -34.904 48.462 40.533 1.00 43.19 173 LEU A C 1
ATOM 1403 O O . LEU A 1 173 ? -35.708 47.969 41.322 1.00 43.19 173 LEU A O 1
ATOM 1407 N N . GLU A 1 174 ? -34.659 49.768 40.484 1.00 42.66 174 GLU A N 1
ATOM 1408 C CA . GLU A 1 174 ? -35.645 50.761 40.919 1.00 42.66 174 GLU A CA 1
ATOM 1409 C C . GLU A 1 174 ? -35.920 51.767 39.790 1.00 42.66 174 GLU A C 1
ATOM 1411 O O . GLU A 1 174 ? -35.066 52.051 38.949 1.00 42.66 174 GLU A O 1
ATOM 1416 N N . LEU A 1 175 ? -37.188 52.177 39.759 1.00 41.41 175 LEU A N 1
ATOM 1417 C CA . LEU A 1 175 ? -37.931 52.930 38.742 1.00 41.41 175 LEU A CA 1
ATOM 1418 C C . LEU A 1 175 ? -37.422 54.351 38.468 1.00 41.41 175 LEU A C 1
ATOM 1420 O O . LEU A 1 175 ? -37.014 55.039 39.429 1.00 41.41 175 LEU A O 1
#